Protein AF-A0A7C3I577-F1 (afdb_monomer_lite)

pLDDT: mean 76.38, std 15.85, range [45.38, 95.62]

Radius of gyration: 22.9 Å; chains: 1; bounding box: 71×18×39 Å

Foldseek 3Di:
DVVVVVVVVVVVVVVVVVVVVPPPPPPPPDPDDPVRVVVVVVVLLVQLLVLLPDPDPVSVVVSVVSLVVCVVVVNPDPSSVVSVVSSVD

Sequence (89 aa):
MKTWNRIGGLLIVSLLTITAAFGQTKTNDKELSVEESYLQESVEQMVIREQARADSRDMKLVALEYIGDAIKGGRTNQEIQKTLEYLAL

Secondary structure (DSSP, 8-state):
-TTHHHHHHHHHHHHHHHHTTS-----------HHHHHHHHHHHHHHHHHHHHSS-HHHHHHHHHHHHHHHHTT---HHHHHHHHHHT-

Structure (mmCIF, N/CA/C/O backbone):
data_AF-A0A7C3I577-F1
#
_entry.id   AF-A0A7C3I577-F1
#
loop_
_atom_site.group_PDB
_atom_site.id
_atom_site.type_symbol
_atom_site.label_atom_id
_atom_site.label_alt_id
_atom_site.label_comp_id
_atom_site.label_asym_id
_atom_site.label_entity_id
_atom_site.label_seq_id
_atom_site.pdbx_PDB_ins_code
_atom_site.Cartn_x
_atom_site.Cartn_y
_atom_site.Cartn_z
_atom_site.occupancy
_atom_site.B_iso_or_equiv
_atom_site.auth_seq_id
_atom_site.auth_comp_id
_atom_site.auth_asym_id
_atom_site.auth_atom_id
_atom_site.pdbx_PDB_model_num
ATOM 1 N N . MET A 1 1 ? -58.207 -5.004 -19.231 1.00 54.22 1 MET A N 1
ATOM 2 C CA . MET A 1 1 ? -57.843 -4.757 -17.813 1.00 54.22 1 MET A CA 1
ATOM 3 C C . MET A 1 1 ? -57.007 -5.874 -17.162 1.00 54.22 1 MET A C 1
ATOM 5 O O . MET A 1 1 ? -56.421 -5.628 -16.122 1.00 54.22 1 MET A O 1
ATOM 9 N N . LYS A 1 2 ? -56.887 -7.088 -17.738 1.00 57.19 2 LYS A N 1
ATOM 10 C CA . LYS A 1 2 ? -56.164 -8.219 -17.105 1.00 57.19 2 LYS A CA 1
ATOM 11 C C . LYS A 1 2 ? -54.633 -8.203 -17.290 1.00 57.19 2 LYS A C 1
ATOM 13 O O . LYS A 1 2 ? -53.920 -8.831 -16.518 1.00 57.19 2 LYS A O 1
ATOM 18 N N . THR A 1 3 ? -54.115 -7.488 -18.290 1.00 59.75 3 THR A N 1
ATOM 19 C CA . THR A 1 3 ? -52.670 -7.356 -18.571 1.00 59.75 3 THR A CA 1
ATOM 20 C C . THR A 1 3 ? -51.984 -6.308 -17.692 1.00 59.75 3 THR A C 1
ATOM 22 O O . THR A 1 3 ? -50.821 -6.478 -17.349 1.00 59.75 3 THR A O 1
ATOM 25 N N . TRP A 1 4 ? -52.721 -5.286 -17.249 1.00 58.97 4 TRP A N 1
ATOM 26 C CA . TRP A 1 4 ? -52.215 -4.212 -16.388 1.00 58.97 4 TRP A CA 1
ATOM 27 C C . TRP A 1 4 ? -51.768 -4.730 -15.012 1.00 58.97 4 TRP A C 1
ATOM 29 O O . TRP A 1 4 ? -50.679 -4.408 -14.547 1.00 58.97 4 TRP A O 1
ATOM 39 N N . ASN A 1 5 ? -52.538 -5.652 -14.421 1.00 61.72 5 ASN A N 1
ATOM 40 C CA . ASN A 1 5 ? -52.191 -6.281 -13.140 1.00 61.72 5 ASN A CA 1
ATOM 41 C C . ASN A 1 5 ? -50.968 -7.214 -13.248 1.00 61.72 5 ASN A C 1
ATOM 43 O O . ASN A 1 5 ? -50.255 -7.409 -12.269 1.00 61.72 5 ASN A O 1
ATOM 47 N N . ARG A 1 6 ? -50.696 -7.773 -14.439 1.00 60.75 6 ARG A N 1
ATOM 48 C CA . ARG A 1 6 ? -49.522 -8.631 -14.687 1.00 60.75 6 ARG A CA 1
ATOM 49 C C . ARG A 1 6 ? -48.244 -7.807 -14.842 1.00 60.75 6 ARG A C 1
ATOM 51 O O . ARG A 1 6 ? -47.205 -8.210 -14.335 1.00 60.75 6 ARG A O 1
ATOM 58 N N . ILE A 1 7 ? -48.342 -6.653 -15.503 1.00 66.25 7 ILE A N 1
ATOM 59 C CA . ILE A 1 7 ? -47.229 -5.707 -15.673 1.00 66.25 7 ILE A CA 1
ATOM 60 C C . ILE A 1 7 ? -46.877 -5.059 -14.326 1.00 66.25 7 ILE A C 1
ATOM 62 O O . ILE A 1 7 ? -45.705 -5.003 -13.968 1.00 66.25 7 ILE A O 1
ATOM 66 N N . GLY A 1 8 ? -47.887 -4.668 -13.538 1.00 68.75 8 GLY A N 1
ATOM 67 C CA . GLY A 1 8 ? -47.681 -4.170 -12.174 1.00 68.75 8 GLY A CA 1
ATOM 68 C C . GLY A 1 8 ? -47.025 -5.206 -11.255 1.00 68.75 8 GLY A C 1
ATOM 69 O O . GLY A 1 8 ? -46.088 -4.879 -10.535 1.00 68.75 8 GLY A O 1
ATOM 70 N N . GLY A 1 9 ? -47.446 -6.474 -11.336 1.00 67.38 9 GLY A N 1
ATOM 71 C CA . GLY A 1 9 ? -46.824 -7.563 -10.575 1.00 67.38 9 GLY A CA 1
ATOM 72 C C . GLY A 1 9 ? -45.362 -7.827 -10.958 1.00 67.38 9 GLY A C 1
ATOM 73 O O . GLY A 1 9 ? -44.526 -8.014 -10.078 1.00 67.38 9 GLY A O 1
ATOM 74 N N . LEU A 1 10 ? -45.030 -7.789 -12.254 1.00 64.75 10 LEU A N 1
ATOM 75 C CA . LEU A 1 10 ? -43.654 -7.977 -12.737 1.00 64.75 10 LEU A CA 1
ATOM 76 C C 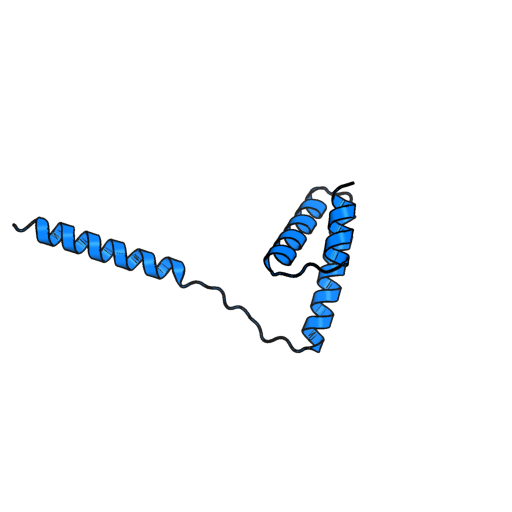. LEU A 1 10 ? -42.713 -6.844 -12.306 1.00 64.75 10 LEU A C 1
ATOM 78 O O . LEU A 1 10 ? -41.569 -7.114 -11.944 1.00 64.75 10 LEU A O 1
ATOM 82 N N . LEU A 1 11 ? -43.194 -5.597 -12.281 1.00 65.19 11 LEU A N 1
ATOM 83 C CA . LEU A 1 11 ? -42.412 -4.458 -11.790 1.00 65.19 11 LEU A CA 1
ATOM 84 C C . LEU A 1 11 ? -42.085 -4.576 -10.296 1.00 65.19 11 LEU A C 1
ATOM 86 O O . LEU A 1 11 ? -40.965 -4.278 -9.895 1.00 65.19 11 LEU A O 1
ATOM 90 N N . ILE A 1 12 ? -43.022 -5.067 -9.482 1.00 66.12 12 ILE A N 1
ATOM 91 C CA . ILE A 1 12 ? -42.813 -5.243 -8.036 1.00 66.12 12 ILE A CA 1
ATOM 92 C C . ILE A 1 12 ? -41.803 -6.367 -7.752 1.00 66.12 12 ILE A C 1
ATOM 94 O O . ILE A 1 12 ? -40.926 -6.204 -6.905 1.00 66.12 12 ILE A O 1
ATOM 98 N N . VAL A 1 13 ? -41.863 -7.481 -8.493 1.00 64.31 13 VAL A N 1
ATOM 99 C CA . VAL A 1 13 ? -40.891 -8.584 -8.360 1.00 64.31 13 VAL A CA 1
ATOM 100 C C . VAL A 1 13 ? -39.489 -8.149 -8.800 1.00 64.31 13 VAL A C 1
ATOM 102 O O . VAL A 1 13 ? -38.516 -8.465 -8.120 1.00 64.31 13 VAL A O 1
ATOM 105 N N . SER A 1 14 ? -39.380 -7.364 -9.878 1.00 60.81 14 SER A N 1
ATOM 106 C CA . SER A 1 14 ? -38.097 -6.809 -10.328 1.00 60.81 14 SER A CA 1
ATOM 107 C C . SER A 1 14 ? -37.496 -5.807 -9.336 1.00 60.81 14 SER A C 1
ATOM 109 O O . SER A 1 14 ? -36.276 -5.664 -9.284 1.00 60.81 14 SER A O 1
ATOM 111 N N . LEU A 1 15 ? -38.323 -5.107 -8.554 1.00 59.50 15 LEU A N 1
ATOM 112 C CA . LEU A 1 15 ? -37.852 -4.158 -7.544 1.00 59.50 15 LEU A CA 1
ATOM 113 C C . LEU A 1 15 ? -37.334 -4.874 -6.282 1.00 59.50 15 LEU A C 1
ATOM 115 O O . LEU A 1 15 ? -36.383 -4.411 -5.657 1.00 59.50 15 LEU A O 1
ATOM 119 N N . LEU A 1 16 ? -37.906 -6.035 -5.942 1.00 59.31 16 LEU A N 1
ATOM 120 C CA . LEU A 1 16 ? -37.493 -6.858 -4.796 1.00 59.31 16 LEU A CA 1
ATOM 121 C C . LEU A 1 16 ? -36.162 -7.595 -5.011 1.00 59.31 16 LEU A C 1
ATOM 123 O O . LEU A 1 16 ? -35.455 -7.864 -4.046 1.00 59.31 16 LEU A O 1
ATOM 127 N N . THR A 1 17 ? -35.773 -7.898 -6.253 1.00 57.69 17 THR A N 1
ATOM 128 C CA . THR A 1 17 ? -34.478 -8.550 -6.532 1.00 57.69 17 THR A CA 1
ATOM 129 C C . THR A 1 17 ? -33.282 -7.606 -6.408 1.00 57.69 17 THR A C 1
ATOM 131 O O . THR A 1 17 ? -32.159 -8.067 -6.222 1.00 57.69 17 THR A O 1
ATOM 134 N N . ILE A 1 18 ? -33.500 -6.290 -6.484 1.00 57.06 18 ILE A N 1
ATOM 135 C CA . ILE A 1 18 ? -32.419 -5.296 -6.436 1.00 57.06 18 ILE A CA 1
ATOM 136 C C . ILE A 1 18 ? -31.908 -5.115 -4.998 1.00 57.06 18 ILE A C 1
ATOM 138 O O . ILE A 1 18 ? -30.712 -4.927 -4.800 1.00 57.06 18 ILE A O 1
ATOM 142 N N . THR A 1 19 ? -32.758 -5.254 -3.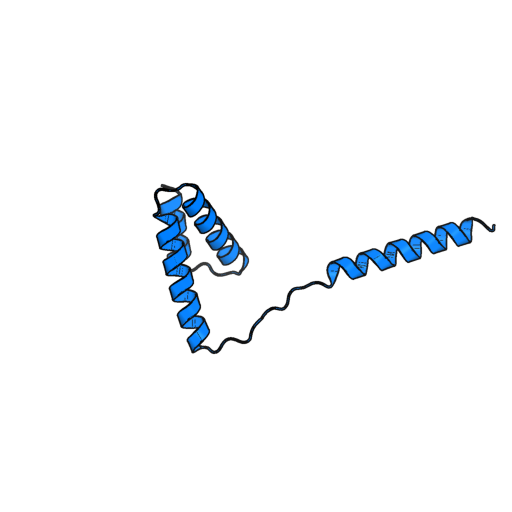975 1.00 55.09 19 THR A N 1
ATOM 143 C CA . THR A 1 19 ? -32.354 -5.061 -2.568 1.00 55.09 19 THR A CA 1
ATOM 144 C C . THR A 1 19 ? -31.508 -6.208 -2.008 1.00 55.09 19 THR A C 1
ATOM 146 O O . THR A 1 19 ? -30.711 -5.984 -1.101 1.00 55.09 19 THR A O 1
ATOM 149 N N . ALA A 1 20 ? -31.606 -7.416 -2.573 1.00 53.84 20 ALA A N 1
ATOM 150 C CA . ALA A 1 20 ? -30.797 -8.565 -2.156 1.00 53.84 20 ALA A CA 1
ATOM 151 C C . ALA A 1 20 ? -29.325 -8.477 -2.614 1.00 53.84 20 ALA A C 1
ATOM 153 O O . ALA A 1 20 ? -28.461 -9.117 -2.017 1.00 53.84 20 ALA A O 1
ATOM 154 N N . ALA A 1 21 ? -29.018 -7.669 -3.637 1.00 54.00 21 ALA A N 1
ATOM 155 C CA . ALA A 1 21 ? -27.657 -7.506 -4.154 1.00 54.00 21 ALA A CA 1
ATOM 156 C C . ALA A 1 21 ? -26.797 -6.520 -3.335 1.00 54.00 21 ALA A C 1
ATOM 158 O O . ALA A 1 21 ? -25.574 -6.583 -3.402 1.00 54.00 21 ALA A O 1
ATOM 159 N N . PHE A 1 22 ? -27.412 -5.643 -2.531 1.00 55.03 22 PHE A N 1
ATOM 160 C CA . PHE A 1 22 ? -26.700 -4.625 -1.740 1.00 55.03 22 PHE A CA 1
ATOM 161 C C . PHE A 1 22 ? -26.463 -5.017 -0.271 1.00 55.03 22 PHE A C 1
ATOM 163 O O . PHE A 1 22 ? -25.845 -4.260 0.468 1.00 55.03 22 PHE A O 1
ATOM 170 N N . GLY A 1 23 ? -26.931 -6.193 0.163 1.00 45.38 23 GLY A N 1
ATOM 171 C CA . GLY A 1 23 ? -26.811 -6.660 1.552 1.00 45.38 23 GLY A CA 1
ATOM 172 C C . GLY A 1 23 ? -25.514 -7.404 1.893 1.00 45.38 23 GLY A C 1
ATOM 173 O O . GLY A 1 23 ? -25.316 -7.770 3.047 1.00 45.38 23 GLY A O 1
ATOM 174 N N . GLN A 1 24 ? -24.620 -7.645 0.929 1.00 47.84 24 GLN A N 1
ATOM 175 C CA . GLN A 1 24 ? -23.336 -8.316 1.177 1.00 47.84 24 GLN A CA 1
ATOM 176 C C . GLN A 1 24 ? -22.246 -7.319 1.591 1.00 47.84 24 GLN A C 1
ATOM 178 O O . GLN A 1 24 ? -21.150 -7.299 1.028 1.00 47.84 24 GLN A O 1
ATOM 183 N N . THR A 1 25 ? -22.524 -6.485 2.591 1.00 48.25 25 THR A N 1
ATOM 184 C CA . THR A 1 25 ? -21.457 -5.768 3.288 1.00 48.25 25 THR A CA 1
ATOM 185 C C . THR A 1 25 ? -20.680 -6.809 4.083 1.00 48.25 25 THR A C 1
ATOM 187 O O . THR A 1 25 ? -21.153 -7.311 5.100 1.00 48.25 25 THR A O 1
ATOM 190 N N . LYS A 1 26 ? -19.503 -7.188 3.577 1.00 48.62 26 LYS A N 1
ATOM 191 C CA . LYS A 1 26 ? -18.507 -7.982 4.299 1.00 48.62 26 LYS A CA 1
ATOM 192 C C . LYS A 1 26 ? -18.081 -7.216 5.555 1.00 48.62 26 LYS A C 1
ATOM 194 O O . LYS A 1 26 ? -17.066 -6.532 5.541 1.00 48.62 26 LYS A O 1
ATOM 199 N N . THR A 1 27 ? -18.824 -7.341 6.647 1.00 47.62 27 THR A N 1
ATOM 200 C CA . THR A 1 27 ? -18.325 -7.005 7.982 1.00 47.62 27 THR A CA 1
ATOM 201 C C . THR A 1 27 ? -17.447 -8.164 8.434 1.00 47.62 27 THR A C 1
ATOM 203 O O . THR A 1 27 ? -17.861 -9.028 9.202 1.00 47.62 27 THR A O 1
ATOM 206 N N . ASN A 1 28 ? -16.247 -8.235 7.863 1.00 49.53 28 ASN A N 1
ATOM 207 C CA . ASN A 1 28 ? -15.172 -9.083 8.365 1.00 49.53 28 ASN A CA 1
ATOM 208 C C . ASN A 1 28 ? -14.271 -8.253 9.290 1.00 49.53 28 ASN A C 1
ATOM 210 O O . ASN A 1 28 ? -13.049 -8.375 9.237 1.00 49.53 28 ASN A O 1
ATOM 214 N N . ASP A 1 29 ? -14.883 -7.385 10.101 1.00 53.53 29 ASP A N 1
ATOM 215 C CA . ASP A 1 29 ? -14.216 -6.714 11.210 1.00 53.53 29 ASP A CA 1
ATOM 216 C C . ASP A 1 29 ? -13.989 -7.772 12.287 1.00 53.53 29 ASP A C 1
ATOM 218 O O . ASP A 1 29 ? -14.772 -7.948 13.218 1.00 53.53 29 ASP A O 1
ATOM 222 N N . LYS A 1 30 ? -12.936 -8.570 12.097 1.00 61.06 30 LYS A N 1
ATOM 223 C CA . LYS A 1 30 ? -12.364 -9.348 13.187 1.00 61.06 30 LYS A CA 1
ATOM 224 C C . LYS A 1 30 ? -11.943 -8.347 14.254 1.00 61.06 30 LYS A C 1
ATOM 226 O O . LYS A 1 30 ? -11.070 -7.521 14.003 1.00 61.06 30 LYS A O 1
ATOM 231 N N . GLU A 1 31 ? -12.550 -8.441 15.430 1.00 60.97 31 GLU A N 1
ATOM 232 C CA . GLU A 1 31 ? -12.042 -7.781 16.627 1.00 60.97 31 GLU A CA 1
ATOM 233 C C . GLU A 1 31 ? -10.634 -8.332 16.894 1.00 60.97 31 GLU A C 1
ATOM 235 O O . GLU A 1 31 ? -10.467 -9.466 17.341 1.00 60.97 31 GLU A O 1
ATOM 240 N N . LEU A 1 32 ? -9.616 -7.567 16.506 1.00 67.69 32 LEU A N 1
ATOM 241 C CA . LEU A 1 32 ? -8.217 -7.899 16.742 1.00 67.69 32 LEU A CA 1
ATOM 242 C C . LEU A 1 32 ? -7.815 -7.394 18.122 1.00 67.69 32 LEU A C 1
ATOM 244 O O . LEU A 1 32 ? -8.193 -6.291 18.527 1.00 67.69 32 LEU A O 1
ATOM 248 N N . SER A 1 33 ? -7.009 -8.184 18.832 1.00 79.56 33 SER A N 1
ATOM 249 C CA . SER A 1 33 ? -6.350 -7.688 20.038 1.00 79.56 33 SER A CA 1
ATOM 250 C C . SER A 1 33 ? -5.448 -6.503 19.678 1.00 79.56 33 SER A C 1
ATOM 252 O O . SER A 1 33 ? -4.858 -6.465 18.596 1.00 79.56 33 SER A O 1
ATOM 254 N N . VAL A 1 34 ? -5.301 -5.542 20.594 1.00 74.75 34 VAL A N 1
ATOM 255 C CA . VAL A 1 34 ? -4.449 -4.355 20.399 1.00 74.75 34 VAL A CA 1
ATOM 256 C C . VAL A 1 34 ? -3.038 -4.765 19.959 1.00 74.75 34 VAL A C 1
ATOM 258 O O . VAL A 1 34 ? -2.514 -4.226 18.986 1.00 74.75 34 VAL A O 1
ATOM 261 N N . GLU A 1 35 ? -2.473 -5.793 20.593 1.00 69.94 35 GLU A N 1
ATOM 262 C CA . GLU A 1 35 ? -1.159 -6.354 20.249 1.00 69.94 35 GLU A CA 1
ATOM 263 C C . GLU A 1 35 ? -1.101 -6.909 18.814 1.00 69.94 35 GLU A C 1
ATOM 265 O O . GLU A 1 35 ? -0.128 -6.698 18.092 1.00 69.94 35 GLU A O 1
ATOM 270 N N . GLU A 1 36 ? -2.160 -7.584 18.358 1.00 65.06 36 GLU A N 1
ATOM 271 C CA . GLU A 1 36 ? -2.223 -8.131 16.998 1.00 65.06 36 GLU A CA 1
ATOM 272 C C . GLU A 1 36 ? -2.329 -7.027 15.946 1.00 65.06 36 GLU A C 1
ATOM 274 O O . GLU A 1 36 ? -1.770 -7.176 14.859 1.00 65.06 36 GLU A O 1
ATOM 279 N N . SER A 1 37 ? -3.011 -5.921 16.263 1.00 66.12 37 SER A N 1
ATOM 280 C CA . SER A 1 37 ? -3.127 -4.768 15.365 1.00 66.12 37 SER A CA 1
ATOM 281 C C . SER A 1 37 ? -1.774 -4.085 15.133 1.00 66.12 37 SER A C 1
ATOM 283 O O . SER A 1 37 ? -1.397 -3.854 13.983 1.00 66.12 37 SER A O 1
ATOM 285 N N . TYR A 1 38 ? -0.989 -3.875 16.198 1.00 62.38 38 TYR A N 1
ATOM 286 C CA . TYR A 1 38 ? 0.362 -3.316 16.102 1.00 62.38 38 TYR A CA 1
ATOM 287 C C . TYR A 1 38 ? 1.305 -4.209 15.288 1.00 62.38 38 TYR A C 1
ATOM 289 O O . TYR A 1 38 ? 2.056 -3.718 14.441 1.00 62.38 38 TYR A O 1
ATOM 297 N N . LEU A 1 39 ? 1.257 -5.527 15.508 1.00 71.06 39 LEU A N 1
ATOM 298 C CA . LEU A 1 39 ? 2.092 -6.472 14.768 1.00 71.06 39 LEU A CA 1
ATOM 299 C C . LEU A 1 39 ? 1.704 -6.538 13.287 1.00 71.06 39 LEU A C 1
ATOM 301 O O . LEU A 1 39 ? 2.586 -6.456 12.431 1.00 71.06 39 LEU A O 1
ATOM 305 N N . GLN A 1 40 ? 0.411 -6.640 12.970 1.00 67.31 40 GLN A N 1
ATOM 306 C CA . GLN A 1 40 ? -0.051 -6.736 11.583 1.00 67.31 40 GLN A CA 1
ATOM 307 C C . GLN A 1 40 ? 0.266 -5.480 10.777 1.00 67.31 40 GLN A C 1
ATOM 309 O O . GLN A 1 40 ? 0.774 -5.606 9.664 1.00 67.31 40 GLN A O 1
ATOM 314 N N . GLU A 1 41 ? 0.051 -4.288 11.338 1.00 69.00 41 GLU A N 1
ATOM 315 C CA . GLU A 1 41 ? 0.354 -3.041 10.633 1.00 69.00 41 GLU A CA 1
ATOM 316 C C . GLU A 1 41 ? 1.857 -2.925 10.322 1.00 69.00 41 GLU A C 1
ATOM 318 O O . GLU A 1 41 ? 2.239 -2.553 9.211 1.00 69.00 41 GLU A O 1
ATOM 323 N N . SER A 1 42 ? 2.725 -3.317 11.262 1.00 74.56 42 SER A N 1
ATOM 324 C CA . SER A 1 42 ? 4.180 -3.279 11.055 1.00 74.56 42 SER A CA 1
ATOM 325 C C . SER A 1 42 ? 4.662 -4.244 9.962 1.00 74.56 42 SER A C 1
ATOM 327 O O . SER A 1 42 ? 5.553 -3.910 9.175 1.00 74.56 42 SER A O 1
ATOM 329 N N . VAL A 1 43 ? 4.055 -5.433 9.879 1.00 79.88 43 VAL A N 1
ATOM 330 C CA . VAL A 1 43 ? 4.409 -6.454 8.885 1.00 79.88 43 VAL A CA 1
ATOM 331 C C . VAL A 1 43 ? 3.863 -6.074 7.512 1.00 79.88 43 VAL A C 1
ATOM 333 O O . VAL A 1 43 ? 4.592 -6.168 6.528 1.00 79.88 43 VAL A O 1
ATOM 336 N N . GLU A 1 44 ? 2.620 -5.594 7.438 1.00 80.94 44 GLU A N 1
ATOM 337 C CA . GLU A 1 44 ? 2.003 -5.117 6.195 1.00 80.94 44 GLU A CA 1
ATOM 338 C C . GLU A 1 44 ? 2.856 -4.006 5.564 1.00 80.94 44 GLU A C 1
ATOM 340 O O . GLU A 1 44 ? 3.225 -4.094 4.393 1.00 80.94 44 GLU A O 1
ATOM 345 N N . GLN A 1 45 ? 3.275 -3.015 6.357 1.00 84.31 45 GLN A N 1
ATOM 346 C CA . GLN A 1 45 ? 4.151 -1.937 5.887 1.00 84.31 45 GLN A CA 1
ATOM 347 C C . GLN A 1 45 ? 5.505 -2.451 5.384 1.00 84.31 45 GLN A C 1
ATOM 349 O O . GLN A 1 45 ? 6.002 -1.994 4.351 1.00 84.31 45 GLN A O 1
ATOM 354 N N . MET A 1 46 ? 6.105 -3.422 6.079 1.00 85.44 46 MET A N 1
ATOM 355 C CA . MET A 1 46 ? 7.364 -4.029 5.649 1.00 85.44 46 MET A CA 1
ATOM 356 C C . MET A 1 46 ? 7.221 -4.734 4.296 1.00 85.44 46 MET A C 1
ATOM 358 O O . MET A 1 46 ? 8.080 -4.557 3.431 1.00 85.44 46 MET A O 1
ATOM 362 N N . VAL A 1 47 ? 6.144 -5.501 4.111 1.00 87.06 47 VAL A N 1
ATOM 363 C CA . VAL A 1 47 ? 5.863 -6.233 2.869 1.00 87.06 47 VAL A CA 1
ATOM 364 C C . VAL A 1 47 ? 5.643 -5.267 1.708 1.00 87.06 47 VAL A C 1
ATOM 366 O O . VAL A 1 47 ? 6.265 -5.436 0.660 1.00 87.06 47 VAL A O 1
ATOM 369 N N . ILE A 1 48 ? 4.825 -4.227 1.902 1.00 88.00 48 ILE A N 1
ATOM 370 C CA . ILE A 1 48 ? 4.559 -3.205 0.879 1.00 88.00 48 ILE A CA 1
ATOM 371 C C . ILE A 1 48 ? 5.865 -2.539 0.436 1.00 88.00 48 ILE A C 1
ATOM 373 O O . ILE A 1 48 ? 6.123 -2.398 -0.760 1.00 88.00 48 ILE A O 1
ATOM 377 N N . ARG A 1 49 ? 6.726 -2.168 1.388 1.00 90.62 49 ARG A N 1
ATOM 378 C CA . ARG A 1 49 ? 8.020 -1.546 1.091 1.00 90.62 49 ARG A CA 1
ATOM 379 C C . ARG A 1 49 ? 8.948 -2.465 0.297 1.00 90.62 49 ARG A C 1
ATOM 381 O O . ARG A 1 49 ? 9.633 -1.992 -0.607 1.00 90.62 49 ARG A O 1
ATOM 388 N N . GLU A 1 50 ? 8.991 -3.752 0.629 1.00 89.38 50 GLU A N 1
ATOM 389 C CA . 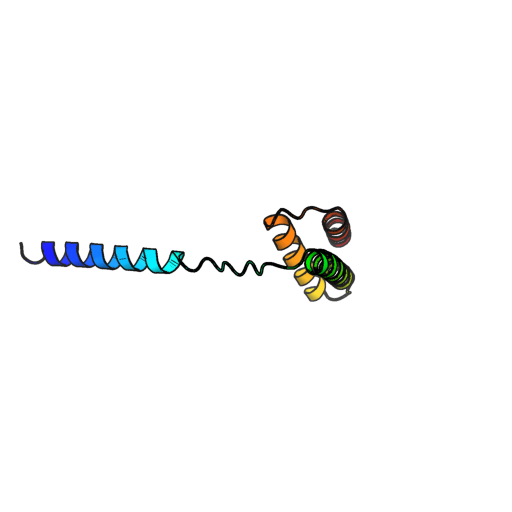GLU A 1 50 ? 9.841 -4.709 -0.084 1.00 89.38 50 GLU A CA 1
ATOM 390 C C . GLU A 1 50 ? 9.332 -4.952 -1.511 1.00 89.38 50 GLU A C 1
ATOM 392 O O . GLU A 1 50 ? 10.104 -4.923 -2.467 1.00 89.38 50 GLU A O 1
ATOM 397 N N . GLN A 1 51 ? 8.015 -5.081 -1.679 1.00 91.75 51 GLN A N 1
ATOM 398 C CA . GLN A 1 51 ? 7.383 -5.195 -2.995 1.00 91.75 51 GLN A CA 1
ATOM 399 C C . GLN A 1 51 ? 7.605 -3.946 -3.856 1.00 91.75 51 GLN A C 1
ATOM 401 O O . GLN A 1 51 ? 7.868 -4.064 -5.052 1.00 91.75 51 GLN A O 1
ATOM 406 N N . ALA A 1 52 ? 7.562 -2.754 -3.255 1.00 91.25 52 ALA A N 1
ATOM 407 C CA . ALA A 1 52 ? 7.824 -1.500 -3.953 1.00 91.25 52 ALA A CA 1
ATOM 408 C C . ALA A 1 52 ? 9.264 -1.406 -4.486 1.00 91.25 52 ALA A C 1
ATOM 410 O O . ALA A 1 52 ? 9.502 -0.837 -5.553 1.00 91.25 52 ALA A O 1
ATOM 411 N N . ARG A 1 53 ? 10.223 -1.977 -3.748 1.00 92.81 53 ARG A N 1
ATOM 412 C CA . ARG A 1 53 ? 11.654 -1.995 -4.088 1.00 92.81 53 ARG A CA 1
ATOM 413 C C . ARG A 1 53 ? 12.063 -3.143 -5.003 1.00 92.81 53 ARG A C 1
ATOM 415 O O . ARG A 1 53 ? 13.187 -3.133 -5.494 1.00 92.81 53 ARG A O 1
ATOM 422 N N . ALA A 1 54 ? 11.184 -4.109 -5.245 1.00 93.25 54 ALA A N 1
ATOM 423 C CA . ALA A 1 54 ? 11.463 -5.204 -6.158 1.00 93.25 54 ALA A CA 1
ATOM 424 C C . ALA A 1 54 ? 11.642 -4.700 -7.602 1.00 93.25 54 ALA A C 1
ATOM 426 O O . ALA A 1 54 ? 10.951 -3.784 -8.051 1.00 93.25 54 ALA A O 1
ATOM 427 N N . ASP A 1 55 ? 12.520 -5.350 -8.367 1.00 90.75 55 ASP A N 1
ATOM 428 C CA . ASP A 1 55 ? 12.756 -5.005 -9.778 1.00 90.75 55 ASP A CA 1
ATOM 429 C C . ASP A 1 55 ? 11.547 -5.317 -10.674 1.00 90.75 55 ASP A C 1
ATOM 431 O O . ASP A 1 55 ? 11.355 -4.710 -11.730 1.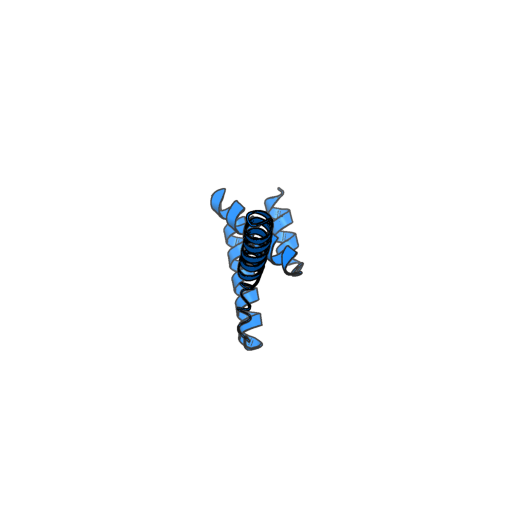00 90.75 55 ASP A O 1
ATOM 435 N N . SER A 1 56 ? 10.703 -6.262 -10.251 1.00 95.25 56 SER A N 1
ATOM 436 C CA . SER A 1 56 ? 9.517 -6.667 -11.000 1.00 95.25 56 SER A CA 1
ATOM 437 C C . SER A 1 56 ? 8.436 -5.591 -10.964 1.00 95.25 56 SER A C 1
ATOM 439 O O . SER A 1 56 ? 7.927 -5.223 -9.903 1.00 95.25 56 SER A O 1
ATOM 441 N N . ARG A 1 57 ? 8.002 -5.159 -12.151 1.00 93.38 57 ARG A N 1
ATOM 442 C CA . ARG A 1 57 ? 6.869 -4.241 -12.323 1.00 93.38 57 ARG A CA 1
ATOM 443 C C . ARG A 1 57 ? 5.594 -4.756 -11.654 1.00 93.38 57 ARG A C 1
ATOM 445 O O . ARG A 1 57 ? 4.843 -3.956 -11.106 1.00 93.38 57 ARG A O 1
ATOM 452 N N . ASP A 1 58 ? 5.361 -6.063 -11.677 1.00 95.62 58 ASP A N 1
ATOM 453 C CA . ASP A 1 58 ? 4.153 -6.650 -11.094 1.00 95.62 58 ASP A CA 1
ATOM 454 C C . ASP A 1 58 ? 4.144 -6.485 -9.573 1.00 95.62 58 ASP A C 1
ATOM 456 O O . ASP A 1 58 ? 3.119 -6.132 -8.999 1.00 95.62 58 ASP A O 1
ATOM 460 N N . MET A 1 59 ? 5.300 -6.633 -8.921 1.00 93.06 59 MET A N 1
ATOM 461 C CA . MET A 1 59 ? 5.417 -6.403 -7.477 1.00 93.06 59 MET A CA 1
ATOM 462 C C . MET A 1 59 ? 5.189 -4.934 -7.117 1.00 93.06 59 MET A C 1
ATOM 464 O O . MET A 1 59 ? 4.499 -4.640 -6.143 1.00 93.06 59 MET A O 1
ATOM 468 N N . LYS A 1 60 ? 5.672 -4.005 -7.949 1.00 94.62 60 LYS A N 1
ATOM 469 C CA . LYS A 1 60 ? 5.401 -2.572 -7.771 1.00 94.62 60 LYS A CA 1
ATOM 470 C C . LYS A 1 60 ? 3.913 -2.242 -7.904 1.00 94.62 60 LYS A C 1
ATOM 472 O O . LYS A 1 60 ? 3.405 -1.415 -7.154 1.00 94.62 60 LYS A O 1
ATOM 477 N N . LEU A 1 61 ? 3.201 -2.895 -8.826 1.00 95.44 61 LEU A N 1
ATOM 478 C CA . LEU A 1 61 ? 1.752 -2.720 -8.976 1.00 95.44 61 LEU A CA 1
ATOM 479 C C . LEU A 1 61 ? 0.977 -3.256 -7.771 1.00 95.44 61 LEU A C 1
ATOM 481 O O . LEU A 1 61 ? 0.067 -2.578 -7.304 1.00 95.44 61 LEU A O 1
ATOM 485 N N . VAL A 1 62 ? 1.369 -4.416 -7.239 1.00 94.56 62 VAL A N 1
ATOM 486 C CA . VAL A 1 62 ? 0.776 -4.960 -6.006 1.00 94.56 62 VAL A CA 1
ATOM 487 C C . VAL A 1 62 ? 1.004 -3.999 -4.834 1.00 94.56 62 VAL A C 1
ATOM 489 O O . VAL A 1 62 ? 0.066 -3.692 -4.102 1.00 94.56 62 VAL A O 1
ATOM 492 N N . ALA A 1 63 ? 2.209 -3.437 -4.695 1.00 93.31 63 ALA A N 1
ATOM 493 C CA . ALA A 1 63 ? 2.489 -2.435 -3.666 1.00 93.31 63 ALA A CA 1
ATOM 494 C C . ALA A 1 63 ? 1.593 -1.186 -3.807 1.00 93.31 63 ALA A C 1
ATOM 496 O O . ALA A 1 63 ? 1.071 -0.687 -2.810 1.00 93.31 63 ALA A O 1
ATOM 497 N N . LEU A 1 64 ? 1.370 -0.702 -5.036 1.00 94.81 64 LEU A N 1
ATOM 498 C CA . LEU A 1 64 ? 0.466 0.424 -5.304 1.00 94.81 64 LEU A CA 1
ATOM 499 C C . LEU A 1 64 ? -0.999 0.104 -4.977 1.00 94.81 64 LEU A C 1
ATOM 501 O O . LEU A 1 64 ? -1.710 0.984 -4.493 1.00 94.81 64 LEU A O 1
ATOM 505 N N . GLU A 1 65 ? -1.451 -1.127 -5.218 1.00 93.69 65 GLU A N 1
ATOM 506 C CA . GLU A 1 65 ? -2.799 -1.577 -4.856 1.00 93.69 65 GLU A CA 1
ATOM 507 C C . GLU A 1 65 ? -3.006 -1.523 -3.337 1.00 93.69 65 GLU A C 1
ATOM 509 O O . GLU A 1 65 ? -3.941 -0.868 -2.867 1.00 93.69 65 GLU A O 1
ATOM 514 N N . TYR A 1 66 ? -2.071 -2.087 -2.566 1.00 91.56 66 TYR A N 1
ATOM 515 C CA . TYR A 1 66 ? -2.100 -2.030 -1.101 1.00 91.56 66 TYR A CA 1
ATOM 516 C C . TYR A 1 66 ? -2.056 -0.596 -0.560 1.00 91.56 66 TYR A C 1
ATOM 518 O O . TYR A 1 66 ? -2.817 -0.251 0.347 1.00 91.56 66 TYR A O 1
ATOM 526 N N . ILE A 1 67 ? -1.205 0.264 -1.131 1.00 92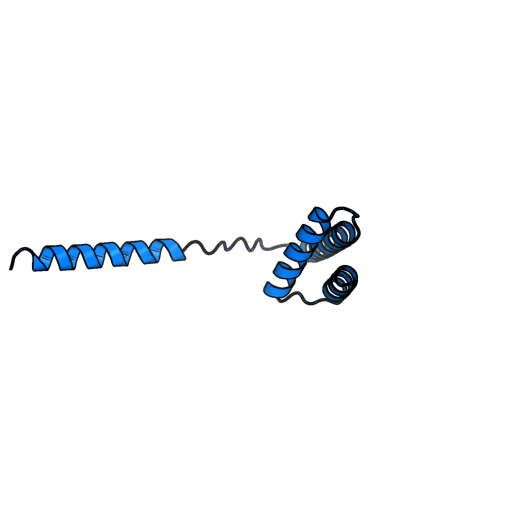.50 67 ILE A N 1
ATOM 527 C CA . ILE A 1 67 ? -1.153 1.690 -0.775 1.00 92.50 67 ILE A CA 1
ATOM 528 C C . ILE A 1 67 ? -2.501 2.365 -1.059 1.00 92.50 67 ILE A C 1
ATOM 530 O O . ILE A 1 67 ? -3.005 3.120 -0.226 1.00 92.50 67 ILE A O 1
ATOM 534 N N . GLY A 1 68 ? -3.111 2.078 -2.209 1.00 92.06 68 GLY A N 1
ATOM 535 C CA . GLY A 1 68 ? -4.417 2.612 -2.578 1.00 92.06 68 GLY A CA 1
ATOM 536 C C . GLY A 1 68 ? -5.512 2.214 -1.589 1.00 92.06 68 GLY A C 1
ATOM 537 O O . GLY A 1 68 ? -6.319 3.056 -1.193 1.00 92.06 68 GLY A O 1
ATOM 538 N N . ASP A 1 69 ? -5.526 0.960 -1.150 1.00 91.31 69 ASP A N 1
ATOM 539 C CA . ASP A 1 69 ? -6.505 0.470 -0.180 1.00 91.31 69 ASP A CA 1
ATOM 540 C C . ASP A 1 69 ? -6.266 1.023 1.228 1.00 91.31 69 ASP A C 1
ATOM 542 O O . ASP A 1 69 ? -7.224 1.380 1.918 1.00 91.31 69 ASP A O 1
ATOM 546 N N . ALA A 1 70 ? -5.007 1.205 1.634 1.00 88.44 70 ALA A N 1
ATOM 547 C CA . ALA A 1 70 ? -4.669 1.907 2.867 1.00 88.44 70 ALA A CA 1
ATOM 548 C C . ALA A 1 70 ? -5.190 3.355 2.861 1.00 88.44 70 ALA A C 1
ATOM 550 O O . ALA A 1 70 ? -5.852 3.763 3.817 1.00 88.44 70 ALA A O 1
ATOM 551 N N . ILE A 1 71 ? -4.993 4.097 1.765 1.00 90.25 71 ILE A N 1
ATOM 552 C CA . ILE A 1 71 ? -5.492 5.474 1.619 1.00 90.25 71 ILE A CA 1
ATOM 553 C C . ILE A 1 71 ? -7.026 5.512 1.644 1.00 90.25 71 ILE A C 1
ATOM 555 O O . ILE A 1 71 ? -7.601 6.336 2.356 1.00 90.25 71 ILE A O 1
ATOM 559 N N . LYS A 1 72 ? -7.705 4.608 0.924 1.00 92.25 72 LYS A N 1
ATOM 560 C CA . LYS A 1 72 ? -9.178 4.497 0.966 1.00 92.25 72 LYS A CA 1
ATOM 561 C C . LYS A 1 72 ? -9.689 4.178 2.373 1.00 92.25 72 LYS A C 1
ATOM 563 O O . LYS A 1 72 ? -10.744 4.671 2.757 1.00 92.25 72 LYS A O 1
ATOM 568 N N . GLY A 1 73 ? -8.937 3.384 3.135 1.00 86.94 73 GLY A N 1
ATOM 569 C CA . GLY A 1 73 ? -9.204 3.073 4.539 1.00 86.94 73 GLY A CA 1
ATOM 570 C C . GLY A 1 73 ? -8.827 4.184 5.527 1.00 86.94 73 GLY A C 1
ATOM 571 O O . GLY A 1 73 ? -8.927 3.968 6.730 1.00 86.94 73 GLY A O 1
ATOM 572 N N . GLY A 1 74 ? -8.370 5.352 5.058 1.00 86.62 74 GLY A N 1
ATOM 573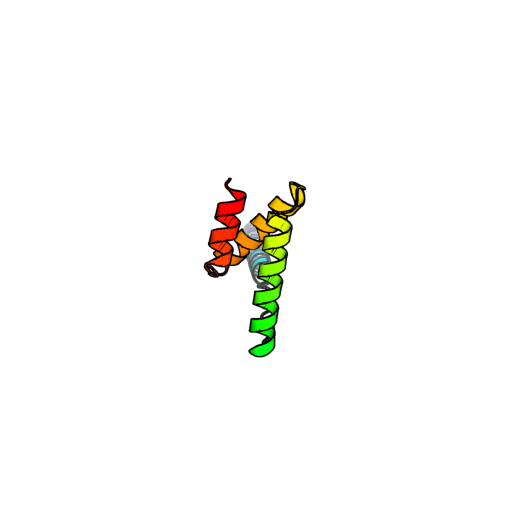 C CA . GLY A 1 74 ? -7.980 6.485 5.907 1.00 86.62 74 GLY A CA 1
ATOM 574 C C . GLY A 1 74 ? -6.591 6.365 6.544 1.00 86.62 74 GLY A C 1
ATOM 575 O O . GLY A 1 74 ? -6.213 7.204 7.360 1.00 86.62 74 GLY A O 1
ATOM 576 N N . ARG A 1 75 ? -5.804 5.349 6.174 1.00 84.44 75 ARG A N 1
ATOM 577 C CA . ARG A 1 75 ? -4.444 5.121 6.674 1.00 84.44 75 ARG A CA 1
ATOM 578 C C . ARG A 1 75 ? -3.442 5.882 5.802 1.00 84.44 75 ARG A C 1
ATOM 580 O O . ARG A 1 75 ? -2.973 5.378 4.787 1.00 84.44 75 ARG A O 1
ATOM 587 N N . THR A 1 76 ? -3.100 7.105 6.206 1.00 86.19 76 THR A N 1
ATOM 588 C CA . THR A 1 76 ? -2.130 7.973 5.505 1.00 86.19 76 THR A CA 1
ATOM 589 C C . THR A 1 76 ? -0.898 8.252 6.366 1.00 86.19 76 THR A C 1
ATOM 591 O O . THR A 1 76 ? -0.547 9.402 6.628 1.00 86.19 76 THR A O 1
ATOM 594 N N . ASN A 1 77 ? -0.272 7.197 6.883 1.00 86.19 77 ASN A N 1
ATOM 595 C CA . ASN A 1 77 ? 0.926 7.338 7.706 1.00 86.19 77 ASN A CA 1
ATOM 596 C C . ASN A 1 77 ? 2.169 7.690 6.857 1.00 86.19 77 ASN A C 1
ATOM 598 O O . ASN A 1 77 ? 2.160 7.633 5.625 1.00 86.19 77 ASN A O 1
ATOM 602 N N . GLN A 1 78 ? 3.260 8.063 7.528 1.00 87.94 78 GLN A N 1
ATOM 603 C CA . GLN A 1 78 ? 4.482 8.529 6.866 1.00 87.94 78 GLN A CA 1
ATOM 604 C C . GLN A 1 78 ? 5.140 7.455 5.976 1.00 87.94 78 GLN A C 1
ATOM 606 O O . GLN A 1 78 ? 5.813 7.797 5.005 1.00 87.94 78 GLN A O 1
ATOM 611 N N . GLU A 1 79 ? 4.958 6.168 6.282 1.00 85.44 79 GLU A N 1
ATOM 612 C CA . GLU A 1 79 ? 5.565 5.078 5.510 1.00 85.44 79 GLU A CA 1
ATOM 613 C C . GLU A 1 79 ? 4.838 4.847 4.180 1.00 85.44 79 GLU A C 1
ATOM 615 O O . GLU A 1 79 ? 5.489 4.667 3.148 1.00 85.44 79 GLU A O 1
ATOM 620 N N . ILE A 1 80 ? 3.503 4.955 4.173 1.00 89.12 80 ILE A N 1
ATOM 621 C CA . ILE A 1 80 ? 2.695 4.983 2.945 1.00 89.12 80 ILE A CA 1
ATOM 622 C C . ILE A 1 80 ? 3.180 6.111 2.028 1.00 89.12 80 ILE A C 1
ATOM 624 O O . ILE A 1 80 ? 3.438 5.882 0.846 1.00 89.12 80 ILE A O 1
ATOM 628 N N . GLN A 1 81 ? 3.359 7.314 2.583 1.00 90.69 81 GLN A N 1
ATOM 629 C CA . GLN A 1 81 ? 3.814 8.475 1.821 1.00 90.69 81 GLN A CA 1
ATOM 630 C C . GLN A 1 81 ? 5.203 8.249 1.209 1.00 90.69 81 GLN A C 1
ATOM 632 O O . GLN A 1 81 ? 5.365 8.390 0.000 1.00 90.69 81 GLN A O 1
ATOM 637 N N . LYS A 1 82 ? 6.191 7.838 2.014 1.00 91.25 82 LYS A N 1
ATOM 638 C CA . LYS A 1 82 ? 7.560 7.572 1.537 1.00 91.25 82 LYS A CA 1
ATOM 639 C C . LYS A 1 82 ? 7.610 6.485 0.471 1.00 91.25 82 LYS A C 1
ATOM 641 O O . LYS A 1 82 ? 8.394 6.578 -0.470 1.00 91.25 82 LYS A O 1
ATOM 646 N N . THR A 1 83 ? 6.805 5.438 0.628 1.00 91.00 83 THR A N 1
ATOM 647 C CA . THR A 1 83 ? 6.778 4.334 -0.336 1.00 91.00 83 THR A CA 1
ATOM 648 C C . THR A 1 83 ? 6.170 4.783 -1.659 1.00 91.00 83 THR A C 1
ATOM 650 O O . THR A 1 83 ? 6.685 4.435 -2.720 1.00 91.00 83 THR A O 1
ATOM 653 N N . LEU A 1 84 ? 5.121 5.607 -1.609 1.00 91.88 84 LEU A N 1
ATOM 654 C CA . LEU A 1 84 ? 4.523 6.194 -2.803 1.00 91.88 84 LEU A CA 1
ATOM 655 C C . LEU A 1 84 ? 5.480 7.173 -3.500 1.00 91.88 84 LEU A C 1
ATOM 657 O O . LEU A 1 84 ? 5.608 7.127 -4.719 1.00 91.88 84 LEU A O 1
ATOM 661 N N . GLU A 1 85 ? 6.189 8.009 -2.736 1.00 93.19 85 GLU A N 1
ATOM 662 C CA . GLU A 1 85 ? 7.239 8.894 -3.258 1.00 93.19 85 GLU A CA 1
ATOM 663 C C . GLU A 1 85 ? 8.350 8.095 -3.945 1.00 93.19 85 GLU A C 1
ATOM 665 O O . GLU A 1 85 ? 8.758 8.445 -5.046 1.00 93.19 85 GLU A O 1
ATOM 670 N N . TYR A 1 86 ? 8.794 6.988 -3.343 1.00 92.38 86 TYR A N 1
ATOM 671 C CA . TYR A 1 86 ? 9.791 6.104 -3.946 1.00 92.38 86 TYR A CA 1
ATOM 672 C C . TYR A 1 86 ? 9.314 5.487 -5.269 1.00 92.38 86 TYR A C 1
ATOM 674 O O . TYR A 1 86 ? 10.090 5.399 -6.213 1.00 92.38 86 TYR A O 1
ATOM 682 N N . LEU A 1 87 ? 8.049 5.069 -5.350 1.00 91.06 87 LEU A N 1
ATOM 683 C CA . LEU A 1 87 ? 7.467 4.477 -6.560 1.00 91.06 87 LEU A CA 1
ATOM 684 C C . LEU A 1 87 ? 7.207 5.492 -7.682 1.00 91.06 87 LEU A C 1
ATOM 686 O O . LEU A 1 87 ? 7.007 5.084 -8.825 1.00 91.06 87 LEU A O 1
ATOM 690 N N . ALA A 1 88 ? 7.173 6.785 -7.358 1.00 92.00 88 ALA A N 1
ATOM 691 C CA . ALA A 1 88 ? 6.983 7.865 -8.320 1.00 92.00 88 ALA A CA 1
ATOM 692 C C . ALA A 1 88 ? 8.289 8.328 -8.997 1.00 92.00 88 ALA A C 1
ATOM 694 O O . ALA A 1 88 ? 8.215 9.101 -9.956 1.00 92.00 88 ALA A O 1
ATOM 695 N N . LEU A 1 89 ? 9.452 7.890 -8.493 1.00 85.69 89 LEU A N 1
ATOM 696 C CA . LEU A 1 89 ? 10.782 8.142 -9.065 1.00 85.69 89 LEU A CA 1
ATOM 697 C C . LEU A 1 89 ? 11.080 7.197 -10.237 1.00 85.69 89 LEU A C 1
ATOM 699 O O . LEU A 1 89 ? 11.672 7.690 -11.223 1.00 85.69 89 LEU A O 1
#

Organism: NCBI:txid215591